Protein AF-A0A3N5XSY5-F1 (afdb_monomer_lite)

Radius of gyration: 21.46 Å; chains: 1; bounding box: 47×30×58 Å

Foldseek 3Di:
DDPPPPPPVVVVVVVVVVVVVVVVPDDPQDDPCRQQVHDDPPPPDHDDPVSVVVSLVVCCVPDPVHD

Structure (mmCIF, N/CA/C/O backbone):
data_AF-A0A3N5XSY5-F1
#
_entry.id   AF-A0A3N5XSY5-F1
#
loop_
_atom_site.group_PDB
_atom_site.id
_atom_site.type_symbol
_atom_site.label_atom_id
_atom_site.label_alt_id
_atom_site.label_comp_id
_atom_site.label_asym_id
_atom_site.label_entity_id
_atom_site.label_seq_id
_atom_site.pdbx_PDB_ins_code
_atom_site.Cartn_x
_atom_site.Cartn_y
_atom_site.Cartn_z
_atom_site.occupancy
_atom_site.B_iso_or_equiv
_atom_site.auth_seq_id
_atom_site.auth_comp_id
_atom_site.auth_asym_id
_atom_site.auth_atom_id
_atom_site.pdbx_PDB_model_num
ATOM 1 N N . MET A 1 1 ? 30.082 16.166 -43.386 1.00 46.44 1 MET A N 1
ATOM 2 C CA . MET A 1 1 ? 30.293 14.962 -42.548 1.00 46.44 1 MET A CA 1
ATOM 3 C C . MET A 1 1 ? 30.684 15.422 -41.145 1.00 46.44 1 MET A C 1
ATOM 5 O O . MET A 1 1 ? 31.859 15.509 -40.813 1.00 46.44 1 MET A O 1
ATOM 9 N N . SER A 1 2 ? 29.700 15.844 -40.352 1.00 41.81 2 SER A N 1
ATOM 10 C CA . SER A 1 2 ? 29.935 16.506 -39.063 1.00 41.81 2 SER A CA 1
ATOM 11 C C . SER A 1 2 ? 29.997 15.445 -37.969 1.00 41.81 2 SER A C 1
ATOM 13 O O . SER A 1 2 ? 28.967 14.942 -37.536 1.00 41.81 2 SER A O 1
ATOM 15 N N . ARG A 1 3 ? 31.210 15.047 -37.567 1.00 62.94 3 ARG A N 1
ATOM 16 C CA . ARG A 1 3 ? 31.418 14.139 -36.432 1.00 62.94 3 ARG A CA 1
ATOM 17 C C . ARG A 1 3 ? 30.965 14.852 -35.158 1.00 62.94 3 ARG A C 1
ATOM 19 O O . ARG A 1 3 ? 31.661 15.742 -34.674 1.00 62.94 3 ARG A O 1
ATOM 26 N N . THR A 1 4 ? 29.800 14.481 -34.640 1.00 64.44 4 THR A N 1
ATOM 27 C CA . THR A 1 4 ? 29.295 14.923 -33.339 1.00 64.44 4 THR A CA 1
ATOM 28 C C . THR A 1 4 ? 30.304 14.491 -32.280 1.00 64.44 4 THR A C 1
ATOM 30 O O . THR A 1 4 ? 30.445 13.309 -31.970 1.00 64.44 4 THR A O 1
ATOM 33 N N . ARG A 1 5 ? 31.095 15.445 -31.789 1.00 63.50 5 ARG A N 1
ATOM 34 C CA . ARG A 1 5 ? 32.109 15.208 -30.766 1.00 63.50 5 ARG A CA 1
ATOM 35 C C . ARG A 1 5 ? 31.363 15.070 -29.441 1.00 63.50 5 ARG A C 1
ATOM 37 O O . ARG A 1 5 ? 30.976 16.076 -28.857 1.00 63.50 5 ARG A O 1
ATOM 44 N N . ILE A 1 6 ? 31.090 13.836 -29.019 1.00 64.94 6 ILE A N 1
ATOM 45 C CA . ILE A 1 6 ? 30.489 13.566 -27.708 1.00 64.94 6 ILE A CA 1
ATOM 46 C C . ILE A 1 6 ? 31.457 14.147 -26.664 1.00 64.94 6 ILE A C 1
ATOM 48 O O . ILE A 1 6 ? 32.618 13.730 -26.640 1.00 64.94 6 ILE A O 1
ATOM 52 N N . PRO A 1 7 ? 31.054 15.152 -25.866 1.00 66.25 7 PRO A N 1
ATOM 53 C CA . PRO A 1 7 ? 31.949 15.737 -24.880 1.00 66.25 7 PRO A CA 1
ATOM 54 C C . PRO A 1 7 ? 32.291 14.660 -23.847 1.00 66.25 7 PRO A C 1
ATOM 56 O O . PRO A 1 7 ? 31.403 13.943 -23.395 1.00 66.25 7 PRO A O 1
ATOM 59 N N . SER A 1 8 ? 33.563 14.535 -23.463 1.00 63.97 8 SER A N 1
ATOM 60 C CA . SER A 1 8 ? 34.057 13.4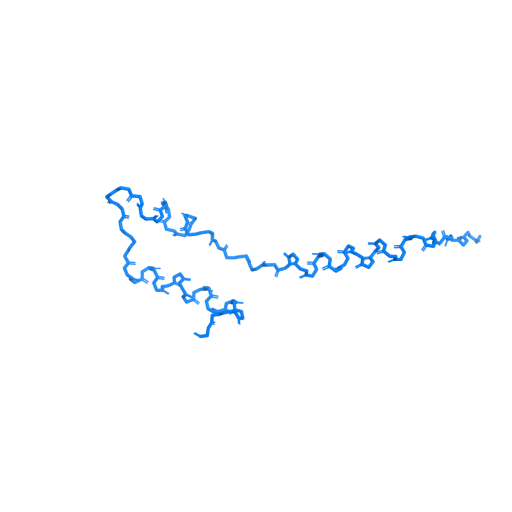53 -22.591 1.00 63.97 8 SER A CA 1
ATOM 61 C C . SER A 1 8 ? 33.339 13.358 -21.230 1.00 63.97 8 SER A C 1
ATOM 63 O O . SER A 1 8 ? 33.389 12.317 -20.584 1.00 63.97 8 SER A O 1
ATOM 65 N N . GLY A 1 9 ? 32.626 14.413 -20.814 1.00 67.19 9 GLY A N 1
ATOM 66 C CA . GLY A 1 9 ? 31.762 14.433 -19.627 1.00 67.19 9 GLY A CA 1
ATOM 67 C C . GLY A 1 9 ? 30.344 13.869 -19.821 1.00 67.19 9 GLY A C 1
ATOM 68 O O . GLY A 1 9 ? 29.642 13.670 -18.837 1.00 67.19 9 GLY A O 1
ATOM 69 N N . ALA A 1 10 ? 29.904 13.575 -21.049 1.00 70.69 10 ALA A N 1
ATOM 70 C CA . ALA A 1 10 ? 28.561 13.044 -21.310 1.00 70.69 10 ALA A CA 1
ATOM 71 C C . ALA A 1 10 ? 28.396 11.581 -20.871 1.00 70.69 10 ALA A C 1
ATOM 73 O O . ALA A 1 10 ? 27.301 11.177 -20.492 1.00 70.69 10 ALA A O 1
ATOM 74 N N . LEU A 1 11 ? 29.475 10.793 -20.887 1.00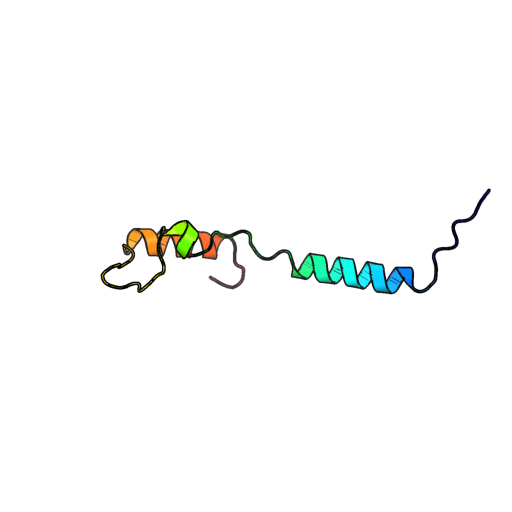 76.38 11 LEU A N 1
ATOM 75 C CA . LEU A 1 11 ? 29.461 9.383 -20.485 1.00 76.38 11 LEU A CA 1
ATOM 76 C C . LEU A 1 11 ? 29.182 9.178 -18.985 1.00 76.38 11 LEU A C 1
ATOM 78 O O . LEU A 1 11 ? 28.276 8.408 -18.671 1.00 76.38 11 LEU A O 1
ATOM 82 N N . PRO A 1 12 ? 29.875 9.859 -18.047 1.00 83.19 12 PRO A N 1
ATOM 83 C CA . PRO A 1 12 ? 29.578 9.699 -16.624 1.00 83.19 12 PRO A CA 1
ATOM 84 C C . PRO A 1 12 ? 28.192 10.234 -16.252 1.00 83.19 12 PRO A C 1
ATOM 86 O O . PRO A 1 12 ? 27.519 9.634 -15.420 1.00 83.19 12 PRO A O 1
ATOM 89 N N . VAL A 1 13 ? 27.723 11.309 -16.896 1.00 84.81 13 VAL A N 1
ATOM 90 C CA . VAL A 1 13 ? 26.369 11.843 -16.671 1.00 84.81 13 VAL A CA 1
ATOM 91 C C . VAL A 1 13 ? 25.307 10.863 -17.161 1.00 84.81 13 VAL A C 1
ATOM 93 O O . VAL A 1 13 ? 24.358 10.582 -16.436 1.00 84.81 13 VAL A O 1
ATOM 96 N N . ALA A 1 14 ? 25.475 10.290 -18.354 1.00 86.06 14 ALA A N 1
ATOM 97 C CA . ALA A 1 14 ? 24.556 9.277 -18.861 1.00 86.06 14 ALA A CA 1
ATOM 98 C C . ALA A 1 14 ? 24.536 8.028 -17.965 1.00 86.06 14 ALA A C 1
ATOM 100 O O . ALA A 1 14 ? 23.463 7.531 -17.635 1.00 86.06 14 ALA A O 1
ATOM 101 N N . ALA A 1 15 ? 25.703 7.559 -17.514 1.00 86.06 15 ALA A N 1
ATOM 102 C CA . ALA A 1 15 ? 25.802 6.424 -16.598 1.00 86.06 15 ALA A CA 1
ATOM 103 C C . ALA A 1 15 ? 25.119 6.707 -15.251 1.00 86.06 15 ALA A C 1
ATOM 105 O O . ALA A 1 15 ? 24.387 5.859 -14.745 1.00 86.06 15 ALA A O 1
ATOM 106 N N . PHE A 1 16 ? 25.301 7.911 -14.702 1.00 87.56 16 PHE A N 1
ATOM 107 C CA . PHE A 1 16 ? 24.636 8.339 -13.475 1.00 87.56 16 PHE A CA 1
ATOM 108 C C . PHE A 1 16 ? 23.113 8.390 -13.641 1.00 87.56 16 PHE A C 1
ATOM 110 O O . PHE A 1 16 ? 22.393 7.846 -12.812 1.00 87.56 16 PHE A O 1
ATOM 117 N N . LEU A 1 17 ? 22.615 8.962 -14.741 1.00 86.94 17 LEU A N 1
ATOM 118 C CA . LEU A 1 17 ? 21.178 9.036 -15.020 1.00 86.94 17 LEU A CA 1
ATOM 119 C C . LEU A 1 17 ? 20.543 7.649 -15.190 1.00 86.94 17 LEU A C 1
ATOM 121 O O . LEU A 1 17 ? 19.457 7.410 -14.666 1.00 86.94 17 LEU A O 1
ATOM 125 N N . ILE A 1 18 ? 21.224 6.723 -15.870 1.00 85.69 18 ILE A N 1
ATOM 126 C CA . ILE A 1 18 ? 20.761 5.336 -16.018 1.00 85.69 18 ILE A CA 1
ATOM 127 C C . ILE A 1 18 ? 20.744 4.636 -14.656 1.00 85.69 18 ILE A C 1
ATOM 129 O O . ILE A 1 18 ? 19.756 3.997 -14.306 1.00 85.69 18 ILE A O 1
ATOM 133 N N . PHE A 1 19 ? 21.806 4.787 -13.864 1.00 82.19 19 PHE A N 1
ATOM 134 C CA . PHE A 1 19 ? 21.888 4.194 -12.532 1.00 82.19 19 PHE A CA 1
ATOM 135 C C . PHE A 1 19 ? 20.792 4.726 -11.596 1.00 82.19 19 PHE A C 1
ATOM 137 O O . PHE A 1 19 ? 20.110 3.945 -10.934 1.00 82.19 19 PHE A O 1
ATOM 144 N N . SER A 1 20 ? 20.551 6.040 -11.591 1.00 81.50 20 SER A N 1
ATOM 145 C CA . SER A 1 20 ? 19.456 6.651 -10.831 1.00 81.50 20 SER A CA 1
ATOM 146 C C . SER A 1 20 ? 18.081 6.172 -11.297 1.00 81.50 20 SER A C 1
ATOM 148 O O . SER A 1 20 ? 17.216 5.934 -10.459 1.00 81.50 20 SER A O 1
ATOM 150 N N . ALA A 1 21 ? 17.876 5.986 -12.604 1.00 76.12 21 ALA A N 1
ATOM 151 C CA . ALA A 1 21 ? 16.621 5.462 -13.136 1.00 76.12 21 ALA A CA 1
ATOM 152 C C . ALA A 1 21 ? 16.366 4.016 -12.680 1.00 76.12 21 ALA A C 1
ATOM 154 O O . ALA A 1 21 ? 15.251 3.707 -12.273 1.00 76.12 21 ALA A O 1
ATOM 155 N N . VAL A 1 22 ? 17.394 3.157 -12.667 1.00 74.00 22 VAL A N 1
ATOM 156 C CA . VAL A 1 22 ? 17.298 1.776 -12.151 1.00 74.00 22 VAL A CA 1
ATOM 157 C C . VAL A 1 22 ? 16.904 1.755 -10.671 1.00 74.00 22 VAL A C 1
ATOM 159 O O . VAL A 1 22 ? 16.048 0.966 -10.284 1.00 74.00 22 VAL A O 1
ATOM 162 N N . LEU A 1 23 ? 17.458 2.654 -9.852 1.00 70.44 23 LEU A N 1
ATOM 163 C CA . LEU A 1 23 ? 17.082 2.777 -8.437 1.00 70.44 23 LEU A CA 1
ATOM 164 C C . LEU A 1 23 ? 15.671 3.352 -8.229 1.00 70.44 23 LEU A C 1
ATOM 166 O O . LEU A 1 23 ? 15.052 3.100 -7.198 1.00 70.44 23 LEU A O 1
ATOM 170 N N . ALA A 1 24 ? 15.166 4.121 -9.195 1.00 65.75 24 ALA A N 1
ATOM 171 C CA . ALA A 1 24 ? 13.846 4.739 -9.149 1.00 65.75 24 ALA A CA 1
ATOM 172 C C . ALA A 1 24 ? 12.711 3.815 -9.620 1.00 65.75 24 ALA A C 1
ATOM 174 O O . ALA A 1 24 ? 11.546 4.176 -9.447 1.00 65.75 24 ALA A O 1
ATOM 175 N N . PHE A 1 25 ? 13.009 2.617 -10.146 1.00 62.38 25 PHE A N 1
ATOM 176 C CA . PHE A 1 25 ? 12.017 1.550 -10.353 1.00 62.38 25 PHE A CA 1
ATOM 177 C C . PHE A 1 25 ? 11.587 0.933 -9.008 1.00 62.38 25 PHE A C 1
ATOM 179 O O . PHE A 1 25 ? 11.672 -0.270 -8.775 1.00 62.38 25 PHE A O 1
ATOM 186 N N . GLY A 1 26 ? 11.122 1.782 -8.092 1.00 63.78 26 GLY A N 1
ATOM 187 C CA . GLY A 1 26 ? 10.332 1.379 -6.944 1.00 63.78 26 GLY A CA 1
ATOM 188 C C . GLY A 1 26 ? 8.934 0.984 -7.406 1.00 63.78 26 GLY A C 1
ATOM 189 O O . GLY A 1 26 ? 8.384 1.539 -8.358 1.00 63.78 26 GLY A O 1
ATOM 190 N N . GLN A 1 27 ? 8.361 -0.008 -6.744 1.00 66.44 27 GLN A N 1
ATOM 191 C CA . GLN A 1 27 ? 7.077 -0.567 -7.132 1.00 66.44 27 GLN A CA 1
ATOM 192 C C . GLN A 1 27 ? 5.940 0.447 -7.072 1.00 66.44 27 GLN A C 1
ATOM 194 O O . GLN A 1 27 ? 5.784 1.156 -6.080 1.00 66.44 27 GLN A O 1
ATOM 199 N N . SER A 1 28 ? 5.101 0.454 -8.108 1.00 73.75 28 SER A N 1
ATOM 200 C CA . SER A 1 28 ? 3.904 1.296 -8.196 1.00 73.75 28 SER A CA 1
ATOM 201 C C . SER A 1 28 ? 2.747 0.707 -7.376 1.00 73.75 28 SER A C 1
ATOM 203 O O . SER A 1 28 ? 1.681 0.390 -7.897 1.00 73.75 28 SER A O 1
ATOM 205 N N . LEU A 1 29 ? 2.980 0.493 -6.080 1.00 81.19 29 LEU A N 1
ATOM 206 C CA . LEU A 1 29 ? 1.925 0.122 -5.142 1.00 81.19 29 LEU A CA 1
ATOM 207 C C . LEU A 1 29 ? 1.173 1.390 -4.710 1.00 81.19 29 LEU A C 1
ATOM 209 O O . LEU A 1 29 ? 1.815 2.411 -4.446 1.00 81.19 29 LEU A O 1
ATOM 213 N N . PRO A 1 30 ? -0.169 1.350 -4.626 1.00 88.81 30 PRO A N 1
ATOM 214 C CA . PRO A 1 30 ? -0.925 2.456 -4.056 1.00 88.81 30 PRO A CA 1
ATOM 215 C C . PRO A 1 30 ? -0.495 2.667 -2.604 1.00 88.81 30 PRO A C 1
ATOM 217 O O . PRO A 1 30 ? -0.177 1.708 -1.900 1.00 88.81 30 PRO A O 1
ATOM 220 N N . SER A 1 31 ? -0.499 3.915 -2.138 1.00 91.00 31 SER A N 1
ATOM 221 C CA . SER A 1 31 ? -0.252 4.185 -0.723 1.00 91.00 31 SER A CA 1
ATOM 222 C C . SER A 1 31 ? -1.346 3.543 0.147 1.00 91.00 31 SER A C 1
ATOM 224 O O . SER A 1 31 ? -2.469 3.341 -0.330 1.00 91.00 31 SER A O 1
ATOM 226 N N . PRO A 1 32 ? -1.085 3.268 1.440 1.00 92.69 32 PRO A N 1
ATOM 227 C CA . PRO A 1 32 ? -2.106 2.723 2.332 1.00 92.69 32 PRO A CA 1
ATOM 228 C C . PRO A 1 32 ? -3.376 3.580 2.351 1.00 92.69 32 PRO A C 1
ATOM 230 O O . PRO A 1 32 ? -4.480 3.056 2.299 1.00 92.69 32 PRO A O 1
ATOM 233 N N . GLU A 1 33 ? -3.234 4.905 2.356 1.00 94.94 33 GLU A N 1
ATOM 234 C CA . GLU A 1 33 ? -4.376 5.821 2.332 1.00 94.94 33 GLU A CA 1
ATOM 235 C C . GLU A 1 33 ? -5.130 5.788 0.998 1.00 94.94 33 GLU A C 1
ATOM 237 O O . GLU A 1 33 ? -6.357 5.806 0.997 1.00 94.94 33 GLU A O 1
ATOM 242 N N . GLN A 1 34 ? -4.428 5.660 -0.132 1.00 94.12 34 GLN A N 1
ATOM 243 C CA . GLN A 1 34 ? -5.066 5.475 -1.440 1.00 94.12 34 GLN A CA 1
ATOM 244 C C . GLN A 1 34 ? -5.819 4.141 -1.532 1.00 94.12 34 GLN A C 1
ATOM 246 O O . GLN A 1 34 ? -6.853 4.070 -2.1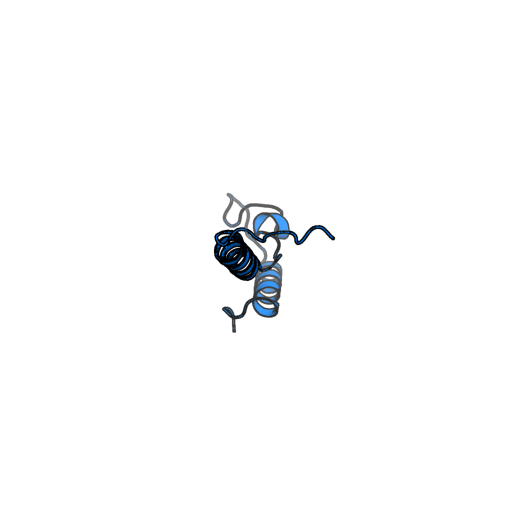91 1.00 94.12 34 GLN A O 1
ATOM 251 N N . PHE A 1 35 ? -5.322 3.092 -0.873 1.00 95.00 35 PHE A N 1
ATOM 252 C CA . PHE A 1 35 ? -5.941 1.767 -0.882 1.00 95.00 35 PHE A CA 1
ATOM 253 C C . PHE A 1 35 ? -7.116 1.649 0.104 1.00 95.00 35 PHE A C 1
ATOM 255 O O . PHE A 1 35 ? -8.149 1.071 -0.230 1.00 95.00 35 PHE A O 1
ATOM 262 N N . PHE A 1 36 ? -6.981 2.199 1.315 1.00 95.12 36 PHE A N 1
ATOM 263 C CA . PHE A 1 36 ? -7.997 2.122 2.372 1.00 95.12 36 PHE A CA 1
ATOM 264 C C . PHE A 1 36 ? -8.990 3.297 2.365 1.00 95.12 36 PHE A C 1
ATOM 266 O O . PHE A 1 36 ? -10.038 3.212 3.002 1.00 95.12 36 PHE A O 1
ATOM 273 N N . GLY A 1 37 ? -8.688 4.391 1.659 1.00 94.50 37 GLY A N 1
ATOM 274 C CA . GLY A 1 37 ? -9.518 5.601 1.598 1.00 94.50 37 GLY A CA 1
ATOM 275 C C . GLY A 1 37 ? -9.443 6.484 2.849 1.00 94.50 37 GLY A C 1
ATOM 276 O O . GLY A 1 37 ? -10.212 7.435 2.987 1.00 94.50 37 GLY A O 1
ATOM 277 N N . HIS A 1 38 ? -8.553 6.159 3.787 1.00 94.50 38 HIS A N 1
ATOM 278 C CA . HIS A 1 38 ? -8.266 6.946 4.979 1.00 94.50 38 HIS A CA 1
ATOM 279 C C . HIS A 1 38 ? -6.887 6.588 5.539 1.00 94.50 38 HIS A C 1
ATOM 281 O O . HIS A 1 38 ? -6.351 5.507 5.28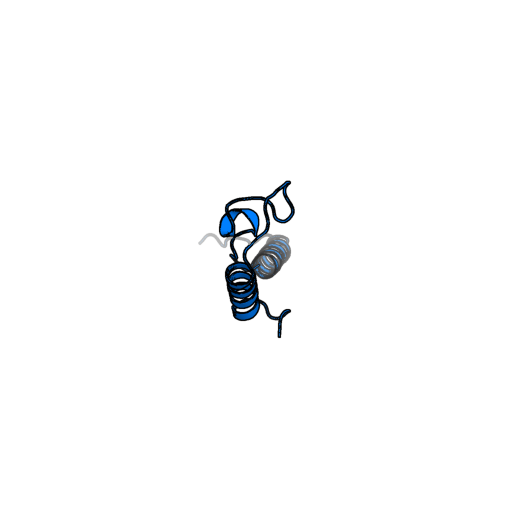2 1.00 94.50 38 HIS A O 1
ATOM 287 N N . THR A 1 39 ? -6.329 7.468 6.366 1.00 94.44 39 THR A N 1
ATOM 288 C CA . THR A 1 39 ? -5.106 7.177 7.116 1.00 94.44 39 THR A CA 1
ATOM 289 C C . THR A 1 39 ? -5.322 5.995 8.068 1.00 94.44 39 THR A C 1
ATOM 291 O O . THR A 1 39 ? -6.335 5.915 8.772 1.00 94.44 39 THR A O 1
ATOM 294 N N . VAL A 1 40 ? -4.372 5.058 8.095 1.00 92.56 40 VAL A N 1
ATOM 295 C CA . VAL A 1 40 ? -4.385 3.924 9.031 1.00 92.56 40 VAL A CA 1
ATOM 296 C C . VAL A 1 40 ? -4.181 4.447 10.453 1.00 92.56 40 VAL A C 1
ATOM 298 O O . VAL A 1 40 ? -3.262 5.224 10.693 1.00 92.56 40 VAL A O 1
ATOM 301 N N . GLY A 1 41 ? -5.035 4.029 11.391 1.00 89.81 41 GLY A N 1
ATOM 302 C CA . GLY A 1 41 ? -4.985 4.496 12.781 1.00 89.81 41 GLY A CA 1
ATOM 303 C C . GLY A 1 41 ? -5.616 5.873 13.015 1.00 89.81 41 GLY A C 1
ATOM 304 O O . GLY A 1 41 ? -5.463 6.423 14.102 1.00 89.81 41 GLY A O 1
ATOM 305 N N . ALA A 1 42 ? -6.322 6.434 12.025 1.00 95.69 42 ALA A N 1
ATOM 306 C CA . ALA A 1 42 ? -7.154 7.614 12.239 1.00 95.69 42 ALA A CA 1
ATOM 307 C C . ALA A 1 42 ? -8.236 7.344 13.300 1.00 95.69 42 ALA A C 1
ATOM 309 O O . ALA A 1 42 ? -8.694 6.209 13.462 1.00 95.69 42 ALA A O 1
ATOM 310 N N . ASP A 1 43 ? -8.655 8.397 14.006 1.00 96.19 43 ASP A N 1
ATOM 311 C CA . ASP A 1 43 ? -9.614 8.269 15.102 1.00 96.19 43 ASP A CA 1
ATOM 312 C C . ASP A 1 43 ? -10.911 7.591 14.639 1.00 96.19 43 ASP A C 1
ATOM 314 O O . ASP A 1 43 ? -11.453 7.902 13.575 1.00 96.19 43 ASP A O 1
ATOM 318 N N . GLN A 1 44 ? -11.359 6.614 15.427 1.00 93.75 44 GLN A N 1
ATOM 319 C CA . GLN A 1 44 ? -12.517 5.761 15.145 1.00 93.75 44 GLN A CA 1
ATOM 320 C C . GLN A 1 44 ? -12.488 5.023 13.786 1.00 93.75 44 GLN A C 1
ATOM 322 O O . GLN A 1 44 ? -13.527 4.552 13.320 1.00 93.75 44 GLN A O 1
ATOM 327 N N . LYS A 1 45 ? -11.320 4.874 13.141 1.00 93.25 45 LYS A N 1
ATOM 328 C CA . LYS A 1 45 ? -11.176 4.179 11.850 1.00 93.25 45 LYS A CA 1
ATOM 329 C C . LYS A 1 45 ? -10.171 3.036 11.931 1.00 93.25 45 LYS A C 1
ATOM 331 O O . LYS A 1 45 ? -8.957 3.228 11.874 1.00 93.25 45 LYS A O 1
ATOM 336 N N . LEU A 1 46 ? -10.700 1.817 11.989 1.00 93.75 46 LEU A N 1
ATOM 337 C CA . LEU A 1 46 ? -9.921 0.586 11.907 1.00 93.75 46 LEU A CA 1
ATOM 338 C C . LEU A 1 46 ? -10.076 -0.050 10.528 1.00 93.75 46 LEU A C 1
ATOM 340 O O . LEU A 1 46 ? -11.187 -0.229 10.028 1.00 93.75 46 LEU A O 1
ATOM 344 N N . VAL A 1 47 ? -8.948 -0.428 9.933 1.00 95.31 47 VAL A N 1
ATOM 345 C CA . VAL A 1 47 ? -8.944 -1.229 8.710 1.00 95.31 47 VAL A CA 1
ATOM 346 C C . VAL A 1 47 ? -9.455 -2.629 9.047 1.00 95.31 47 VAL A C 1
ATOM 348 O O . VAL A 1 47 ? -9.040 -3.239 10.033 1.00 95.31 47 VAL A O 1
ATOM 351 N N . ARG A 1 48 ? -10.362 -3.159 8.222 1.00 94.56 48 ARG A N 1
ATOM 352 C CA . ARG A 1 48 ? -10.820 -4.548 8.356 1.00 94.56 48 ARG A CA 1
ATOM 353 C C . ARG A 1 48 ? -9.662 -5.507 8.081 1.00 94.56 48 ARG A C 1
ATOM 355 O O . ARG A 1 48 ? -8.979 -5.349 7.071 1.00 94.56 48 ARG A O 1
ATOM 362 N N . TRP A 1 49 ? -9.518 -6.541 8.908 1.00 95.44 49 TRP A N 1
ATOM 363 C CA . TRP A 1 49 ? -8.456 -7.547 8.781 1.00 95.44 49 TRP A CA 1
ATOM 364 C C . TRP A 1 49 ? -8.302 -8.092 7.354 1.00 95.44 49 TRP A C 1
ATOM 366 O O . TRP A 1 49 ? -7.210 -8.043 6.796 1.00 95.44 49 TRP A O 1
ATOM 376 N N . ASP A 1 50 ? -9.404 -8.511 6.724 1.00 97.12 50 ASP A N 1
ATOM 377 C CA . ASP A 1 50 ? -9.368 -9.080 5.369 1.00 97.12 50 ASP A CA 1
ATOM 378 C C . ASP A 1 50 ? -8.770 -8.102 4.345 1.00 97.12 50 ASP A C 1
ATOM 380 O O . ASP A 1 50 ? -7.988 -8.492 3.481 1.00 97.12 50 ASP A O 1
ATOM 384 N N . LYS A 1 51 ? -9.095 -6.808 4.471 1.00 95.19 51 LYS A N 1
ATOM 385 C CA . LYS A 1 51 ? -8.567 -5.755 3.594 1.00 95.19 51 LYS A CA 1
ATOM 386 C C . LYS A 1 51 ? -7.103 -5.449 3.871 1.00 95.19 51 LYS A C 1
ATOM 388 O O . LYS A 1 51 ? -6.354 -5.176 2.937 1.00 95.19 51 LYS A O 1
ATOM 393 N N . GLN A 1 52 ? -6.684 -5.508 5.130 1.00 94.94 52 GLN A N 1
ATOM 394 C CA . GLN A 1 52 ? -5.276 -5.367 5.479 1.00 94.94 52 GLN A CA 1
ATOM 395 C C . GLN A 1 52 ? -4.448 -6.521 4.905 1.00 94.94 52 GLN A C 1
ATOM 397 O O . GLN A 1 52 ? -3.380 -6.284 4.344 1.00 94.94 52 GLN A O 1
ATOM 402 N N . LEU A 1 53 ? -4.957 -7.752 4.991 1.00 95.56 53 LEU A N 1
ATOM 403 C CA . LEU A 1 53 ? -4.295 -8.920 4.424 1.00 95.56 53 LEU A CA 1
ATOM 404 C C . LEU A 1 53 ? -4.193 -8.828 2.894 1.00 95.56 53 LEU A C 1
ATOM 406 O O . LEU A 1 53 ? -3.133 -9.109 2.345 1.00 95.56 53 LEU A O 1
ATOM 410 N N . GLU A 1 54 ? -5.248 -8.370 2.213 1.00 95.50 54 GLU A N 1
ATOM 411 C CA . GLU A 1 54 ? -5.240 -8.124 0.762 1.00 95.50 54 GLU A CA 1
ATOM 412 C C . GLU A 1 54 ? -4.134 -7.134 0.355 1.00 95.50 54 GLU A C 1
ATOM 414 O O . GLU A 1 54 ? -3.380 -7.391 -0.585 1.00 95.50 54 GLU A O 1
ATOM 419 N N . TYR A 1 55 ? -3.982 -6.034 1.098 1.00 94.38 55 TYR A N 1
ATOM 420 C CA . TYR A 1 55 ? -2.929 -5.048 0.849 1.00 94.38 55 TYR A CA 1
ATOM 421 C C . TYR A 1 55 ? -1.523 -5.625 1.077 1.00 94.38 55 TYR A C 1
ATOM 423 O O . TYR A 1 55 ? -0.627 -5.425 0.257 1.00 94.38 55 TYR A O 1
ATOM 431 N N . LEU A 1 56 ? -1.325 -6.398 2.151 1.00 92.69 56 LEU A N 1
ATOM 432 C CA . LEU A 1 56 ? -0.044 -7.061 2.425 1.00 92.69 56 LEU A CA 1
ATOM 433 C C . LEU A 1 56 ? 0.305 -8.104 1.356 1.00 92.69 56 LEU A C 1
ATOM 435 O O . LEU A 1 56 ? 1.461 -8.198 0.952 1.00 92.69 56 LEU A O 1
ATOM 439 N N . GLN A 1 57 ? -0.682 -8.837 0.837 1.00 92.94 57 GLN A N 1
ATOM 440 C CA . GLN A 1 57 ? -0.484 -9.760 -0.283 1.00 92.94 57 GLN A CA 1
ATOM 441 C C . GLN A 1 57 ? -0.131 -9.025 -1.581 1.00 92.94 57 GLN A C 1
ATOM 443 O O . GLN A 1 57 ? 0.696 -9.509 -2.353 1.00 92.94 57 GLN A O 1
ATOM 448 N N . ALA A 1 58 ? -0.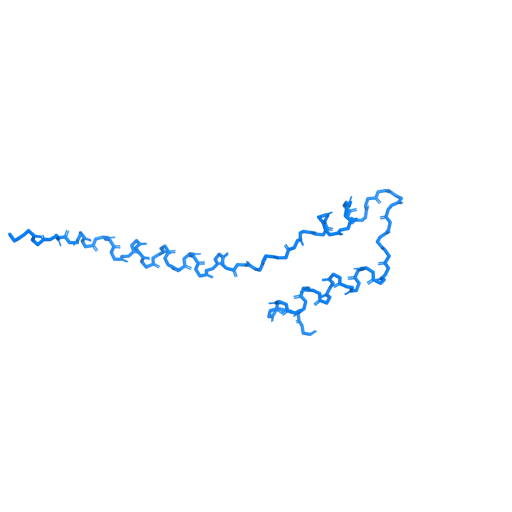733 -7.858 -1.835 1.00 91.12 58 ALA A N 1
ATOM 449 C CA . ALA A 1 58 ? -0.370 -7.019 -2.974 1.00 91.12 58 ALA 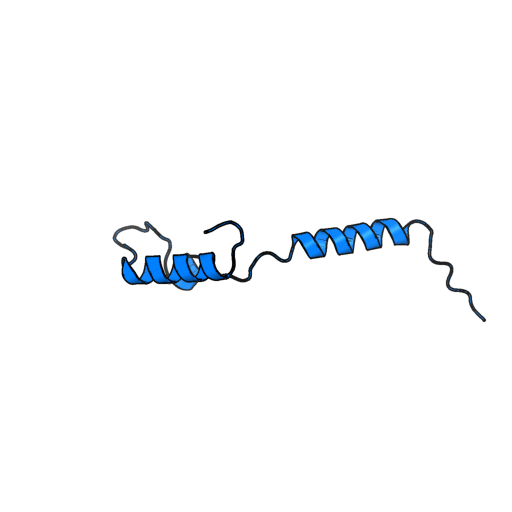A CA 1
ATOM 450 C C . ALA A 1 58 ? 1.088 -6.542 -2.874 1.00 91.12 58 ALA A C 1
ATOM 452 O O . ALA A 1 58 ? 1.810 -6.595 -3.869 1.00 91.12 58 ALA A O 1
ATOM 453 N N . ILE A 1 59 ? 1.540 -6.165 -1.672 1.00 90.38 59 ILE A N 1
ATOM 454 C CA . ILE A 1 59 ? 2.947 -5.838 -1.410 1.00 90.38 59 ILE A CA 1
ATOM 455 C C . ILE A 1 59 ? 3.844 -7.058 -1.644 1.00 90.38 59 ILE A C 1
ATOM 457 O O . ILE A 1 59 ? 4.837 -6.941 -2.353 1.00 90.38 59 ILE A O 1
ATOM 461 N N . ALA A 1 60 ? 3.499 -8.223 -1.089 1.00 90.12 60 ALA A N 1
ATOM 462 C CA . ALA A 1 60 ? 4.306 -9.439 -1.206 1.00 90.12 60 ALA A CA 1
ATOM 463 C C . ALA A 1 60 ? 4.493 -9.891 -2.663 1.00 90.12 60 ALA A C 1
ATOM 465 O O . ALA A 1 60 ? 5.577 -10.304 -3.053 1.00 90.12 60 ALA A O 1
ATOM 466 N N . LYS A 1 61 ? 3.463 -9.746 -3.508 1.00 86.56 61 LYS A N 1
ATOM 467 C CA . LYS A 1 61 ? 3.558 -10.068 -4.945 1.00 86.56 61 LYS A CA 1
ATOM 468 C C . LYS A 1 61 ? 4.580 -9.231 -5.694 1.00 86.56 61 LYS A C 1
ATOM 470 O O . LYS A 1 61 ? 5.059 -9.653 -6.742 1.00 86.56 61 LYS A O 1
ATOM 475 N N . GLY A 1 62 ? 4.825 -8.019 -5.221 1.00 79.19 62 GLY A N 1
ATOM 476 C CA . GLY A 1 62 ? 5.738 -7.122 -5.883 1.00 79.19 62 GLY A CA 1
ATOM 477 C C . GLY A 1 62 ? 7.117 -7.064 -5.228 1.00 79.19 62 GLY A C 1
ATOM 478 O O . GLY A 1 62 ? 8.104 -6.820 -5.917 1.00 79.19 62 GLY A O 1
ATOM 479 N N . SER A 1 63 ? 7.181 -7.181 -3.910 1.00 78.81 63 SER A N 1
ATOM 480 C CA . SER A 1 63 ? 8.341 -6.752 -3.147 1.00 78.81 63 SER A CA 1
ATOM 481 C C . SER A 1 63 ? 9.257 -7.925 -2.854 1.00 78.81 63 SER A C 1
ATOM 483 O O . SER A 1 63 ? 8.895 -8.809 -2.086 1.00 78.81 63 SER A O 1
ATOM 485 N N . ASP A 1 64 ? 10.505 -7.844 -3.313 1.00 77.50 64 ASP A N 1
ATOM 486 C CA . ASP A 1 64 ? 11.566 -8.794 -2.940 1.00 77.50 64 ASP A CA 1
ATOM 487 C C . ASP A 1 64 ? 11.902 -8.775 -1.432 1.00 77.50 64 ASP A C 1
ATOM 489 O O . ASP A 1 64 ? 12.713 -9.563 -0.948 1.00 77.50 64 ASP A O 1
ATOM 493 N N . ARG A 1 65 ? 11.322 -7.837 -0.670 1.00 78.19 65 ARG A N 1
ATOM 494 C CA . ARG A 1 65 ? 11.556 -7.670 0.773 1.00 78.19 65 ARG A CA 1
ATOM 495 C C . ARG A 1 65 ? 10.531 -8.384 1.650 1.00 78.19 65 ARG A C 1
ATOM 497 O O . ARG A 1 65 ? 10.712 -8.401 2.865 1.00 78.19 65 ARG A O 1
ATOM 504 N N . VAL A 1 66 ? 9.448 -8.900 1.075 1.00 76.88 66 VAL A N 1
ATOM 505 C CA . VAL A 1 66 ? 8.361 -9.558 1.811 1.00 76.88 66 VAL A CA 1
ATOM 506 C C . VAL A 1 66 ? 8.224 -10.982 1.270 1.00 76.88 66 VAL A C 1
ATOM 508 O O . VAL A 1 66 ? 7.904 -11.146 0.098 1.00 76.88 66 VAL A O 1
ATOM 511 N N . LEU A 1 67 ? 8.523 -11.981 2.114 1.00 61.38 67 LEU A N 1
ATOM 512 C CA . LEU A 1 67 ? 8.498 -13.420 1.796 1.00 61.38 67 LEU A CA 1
ATOM 513 C C . LEU A 1 67 ? 7.126 -14.050 2.054 1.00 61.38 67 LEU A C 1
ATOM 515 O O . LEU A 1 67 ? 6.505 -13.688 3.081 1.00 61.38 67 LEU A O 1
#

Sequence (67 aa):
MSRTRIPSGALPVAAFLIFSAVLAFGQSLPSPEQFFGHTVGADQKLVRWDKQLEYLQAIAKGSDRVL

pLDDT: mean 82.54, std 13.19, range [41.81, 97.12]

Secondary structure (DSSP, 8-state):
-------TTHHHHHHHHHHHHHHH----PPPHHHHHSS-TT-TT----HHHHHHHHHHHHHH-TT--